Protein AF-A0A8T5N158-F1 (afdb_monomer_lite)

Sequence (115 aa):
MAKSGNYHETNELFGSSTAALKQATYTFFVGGSIIKSCEYLATKIKNKSLAIASAIILPSALTLMLTYGVHNLKGTPEPEKSTIPTIIIIPATAYWATRKRRQYYDVSELLEKSD

Structure (mmCIF, N/CA/C/O backbone):
data_AF-A0A8T5N158-F1
#
_entry.id   AF-A0A8T5N158-F1
#
loop_
_atom_site.group_PDB
_atom_site.id
_atom_site.type_symbol
_atom_site.label_atom_id
_atom_site.label_alt_id
_atom_site.label_comp_id
_atom_site.label_asym_id
_atom_site.label_entity_id
_atom_site.label_seq_id
_atom_site.pdbx_PDB_ins_code
_atom_site.Cartn_x
_atom_site.Cartn_y
_atom_site.Cartn_z
_atom_site.occupancy
_atom_site.B_iso_or_equiv
_atom_site.auth_seq_id
_atom_site.auth_comp_id
_atom_site.auth_asym_id
_atom_site.auth_atom_id
_atom_site.pdbx_PDB_model_num
ATOM 1 N N . MET A 1 1 ? 45.167 -2.995 -26.276 1.00 47.94 1 MET A N 1
ATOM 2 C CA . MET A 1 1 ? 43.794 -3.351 -26.696 1.00 47.94 1 MET A CA 1
ATOM 3 C C . MET A 1 1 ? 43.035 -3.868 -25.473 1.00 47.94 1 MET A C 1
ATOM 5 O O . MET A 1 1 ? 42.959 -5.064 -25.269 1.00 47.94 1 MET A O 1
ATOM 9 N N . ALA A 1 2 ? 42.589 -2.966 -24.590 1.00 52.19 2 ALA A N 1
ATOM 10 C CA . ALA A 1 2 ? 41.828 -3.287 -23.373 1.00 52.19 2 ALA A CA 1
ATOM 11 C C . ALA A 1 2 ? 41.191 -1.995 -22.834 1.00 52.19 2 ALA A C 1
ATOM 13 O O . ALA A 1 2 ? 41.788 -1.305 -22.014 1.00 52.19 2 ALA A O 1
ATOM 14 N N . LYS A 1 3 ? 40.039 -1.583 -23.377 1.00 53.06 3 LYS A N 1
ATOM 15 C CA . LYS A 1 3 ? 39.263 -0.466 -22.799 1.00 53.06 3 LYS A CA 1
ATOM 16 C C . LYS A 1 3 ? 37.802 -0.381 -23.246 1.00 53.06 3 LYS A C 1
ATOM 18 O O . LYS A 1 3 ? 37.185 0.642 -23.012 1.00 53.06 3 LYS A O 1
ATOM 23 N N . SER A 1 4 ? 37.246 -1.418 -23.878 1.00 54.62 4 SER A N 1
ATOM 24 C CA . SER A 1 4 ? 35.835 -1.406 -24.301 1.00 54.62 4 SER A CA 1
ATOM 25 C C . SER A 1 4 ? 34.905 -2.108 -23.303 1.00 54.62 4 SER A C 1
ATOM 27 O O . SER A 1 4 ? 33.745 -1.738 -23.228 1.00 54.62 4 SER A O 1
ATOM 29 N N . GLY A 1 5 ? 35.393 -3.059 -22.491 1.00 55.94 5 GLY A N 1
ATOM 30 C CA . GLY A 1 5 ? 34.553 -3.820 -21.546 1.00 55.94 5 GLY A CA 1
ATOM 31 C C . GLY A 1 5 ? 34.014 -3.006 -20.358 1.00 55.94 5 GLY A C 1
ATOM 32 O O . GLY A 1 5 ? 32.824 -3.055 -20.077 1.00 55.94 5 GLY A O 1
ATOM 33 N N . ASN A 1 6 ? 34.847 -2.174 -19.716 1.00 59.78 6 ASN A N 1
ATOM 34 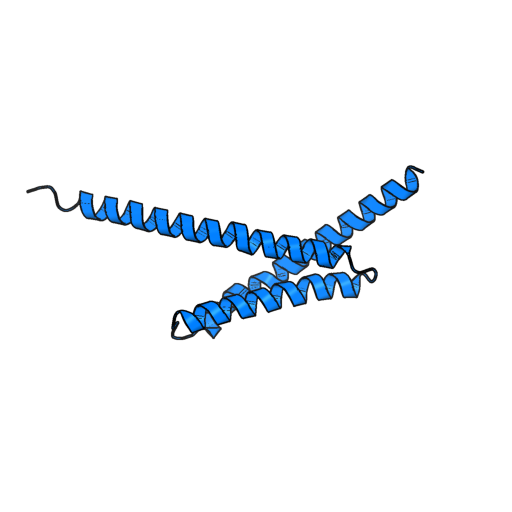C CA . ASN A 1 6 ? 34.453 -1.448 -18.492 1.00 59.78 6 ASN A CA 1
ATOM 35 C C . ASN A 1 6 ? 33.417 -0.330 -18.703 1.00 59.78 6 ASN A C 1
ATOM 37 O O . ASN A 1 6 ? 32.704 0.023 -17.764 1.00 59.78 6 ASN A O 1
ATOM 41 N N . TYR A 1 7 ? 33.336 0.266 -19.897 1.00 58.06 7 TYR A N 1
ATOM 42 C CA . TYR A 1 7 ? 32.375 1.346 -20.159 1.00 58.06 7 TYR A CA 1
ATOM 43 C C . TYR A 1 7 ? 30.947 0.819 -20.313 1.00 58.06 7 TYR A C 1
ATOM 45 O O . TYR A 1 7 ? 30.007 1.516 -19.944 1.00 58.06 7 TYR A O 1
ATOM 53 N N . HIS A 1 8 ? 30.772 -0.399 -20.826 1.00 61.19 8 HIS A N 1
ATOM 54 C CA . HIS A 1 8 ? 29.450 -1.016 -20.904 1.00 61.19 8 HIS A CA 1
ATOM 55 C C . HIS A 1 8 ? 28.941 -1.372 -19.504 1.00 61.19 8 HIS A C 1
ATOM 57 O O . HIS A 1 8 ? 27.853 -0.938 -19.143 1.00 61.19 8 HIS A O 1
ATOM 63 N N . GLU A 1 9 ? 29.767 -2.008 -18.668 1.00 61.97 9 GLU A N 1
ATOM 64 C CA . GLU A 1 9 ? 29.363 -2.370 -17.301 1.00 61.97 9 GLU A CA 1
ATOM 65 C C . GLU A 1 9 ? 29.071 -1.155 -16.410 1.00 61.97 9 GLU A C 1
ATOM 67 O O . GLU A 1 9 ? 28.109 -1.157 -15.645 1.00 61.97 9 GLU A O 1
ATOM 72 N N . THR A 1 10 ? 29.854 -0.076 -16.520 1.00 67.56 10 THR A N 1
ATOM 73 C CA . THR A 1 10 ? 29.592 1.149 -15.742 1.00 67.56 10 THR A CA 1
ATOM 74 C C . THR A 1 10 ? 28.311 1.853 -16.187 1.00 67.56 10 THR A C 1
ATOM 76 O O . THR A 1 10 ? 27.519 2.254 -15.336 1.00 67.56 10 THR A O 1
ATOM 79 N N . ASN A 1 11 ? 28.051 1.965 -17.494 1.00 70.38 11 ASN A N 1
ATOM 80 C CA . ASN A 1 11 ? 26.790 2.525 -17.993 1.00 70.38 11 ASN A CA 1
ATOM 81 C C . ASN A 1 11 ? 25.579 1.659 -17.611 1.00 70.38 11 ASN A C 1
ATOM 83 O O . ASN A 1 11 ? 24.529 2.198 -17.260 1.00 70.38 11 ASN A O 1
ATOM 87 N N . GLU A 1 12 ? 25.725 0.334 -17.613 1.00 75.19 12 GLU A N 1
ATOM 88 C CA . GLU A 1 12 ? 24.684 -0.587 -17.151 1.00 75.19 12 GLU A CA 1
ATOM 89 C C . GLU A 1 12 ? 24.440 -0.479 -15.640 1.00 75.19 12 GLU A C 1
ATOM 91 O O . GLU A 1 12 ? 23.287 -0.483 -15.201 1.00 75.19 12 GLU A O 1
ATOM 96 N N . LEU A 1 13 ? 25.488 -0.281 -14.832 1.00 79.75 13 LEU A N 1
ATOM 97 C CA . LEU A 1 13 ? 25.365 -0.039 -13.393 1.00 79.75 13 LEU A CA 1
ATOM 98 C C . LEU A 1 13 ? 24.623 1.275 -13.097 1.00 79.75 13 LEU A C 1
ATOM 100 O O . LEU A 1 13 ? 23.718 1.305 -12.259 1.00 79.75 13 LEU A O 1
ATOM 104 N N . PHE A 1 14 ? 24.955 2.361 -13.801 1.00 83.94 14 PHE A N 1
ATOM 105 C CA . PHE A 1 14 ? 24.245 3.637 -13.659 1.00 83.94 14 PHE A CA 1
ATOM 106 C C . PHE A 1 14 ? 22.799 3.555 -14.169 1.00 83.94 14 PHE A C 1
ATOM 108 O O . PHE A 1 14 ? 21.889 4.094 -13.531 1.00 83.94 14 PHE A O 1
ATOM 115 N N . GLY A 1 15 ? 22.564 2.850 -15.279 1.00 84.56 15 GLY A N 1
ATOM 116 C CA . GLY A 1 15 ? 21.233 2.628 -15.845 1.00 84.56 15 GLY A CA 1
ATOM 117 C C . GLY A 1 15 ? 20.325 1.823 -14.913 1.00 84.56 15 GLY A C 1
ATOM 118 O O . GLY A 1 15 ? 19.211 2.255 -14.605 1.00 84.56 15 GLY A O 1
ATOM 119 N N . SER A 1 16 ? 20.823 0.695 -14.402 1.00 87.25 16 SER A N 1
ATOM 120 C CA . SER A 1 16 ? 20.106 -0.174 -13.459 1.00 87.25 16 SER A CA 1
ATOM 121 C C . SER A 1 16 ? 19.854 0.508 -12.114 1.00 87.25 16 SER A C 1
ATOM 123 O O . SER A 1 16 ? 18.731 0.460 -11.616 1.00 87.25 16 SER A O 1
ATOM 125 N N . SER A 1 17 ? 20.833 1.237 -11.568 1.00 89.12 17 SER A N 1
ATOM 126 C CA . SER A 1 17 ? 20.659 2.016 -10.331 1.00 89.12 17 SER A CA 1
ATOM 127 C C . SER A 1 17 ? 19.603 3.112 -10.493 1.00 89.12 17 SER A C 1
ATOM 129 O O . SER A 1 17 ? 18.751 3.302 -9.626 1.00 89.12 17 SER A O 1
ATOM 131 N N . THR A 1 18 ? 19.603 3.803 -11.637 1.00 89.31 18 THR A N 1
ATOM 132 C CA . THR A 1 18 ? 18.597 4.826 -11.954 1.00 89.31 18 THR A CA 1
ATOM 133 C C . THR A 1 18 ? 17.204 4.212 -12.099 1.00 89.31 18 THR A C 1
ATOM 135 O O . THR A 1 18 ? 16.224 4.782 -11.615 1.00 89.31 18 THR A O 1
ATOM 138 N N . ALA A 1 19 ? 17.089 3.050 -12.748 1.00 86.69 19 ALA A N 1
ATOM 139 C CA . ALA A 1 19 ? 15.826 2.329 -12.869 1.00 86.69 19 ALA A CA 1
ATOM 140 C C . ALA A 1 19 ? 15.310 1.852 -11.501 1.00 86.69 19 ALA A C 1
ATOM 142 O O . ALA A 1 19 ? 14.143 2.079 -11.181 1.00 86.69 19 ALA A O 1
ATOM 143 N N . ALA A 1 20 ? 16.186 1.281 -10.669 1.00 86.94 20 ALA A N 1
ATOM 144 C CA . ALA A 1 20 ? 15.864 0.830 -9.319 1.00 86.94 20 ALA A CA 1
ATOM 145 C C . ALA A 1 20 ? 15.397 1.988 -8.431 1.00 86.94 20 ALA A C 1
ATOM 147 O O . ALA A 1 20 ? 14.377 1.870 -7.753 1.00 86.94 20 ALA A O 1
ATOM 148 N N . LEU A 1 21 ? 16.079 3.137 -8.484 1.00 92.44 21 LEU A N 1
ATOM 149 C CA . LEU A 1 21 ? 15.675 4.327 -7.738 1.00 92.44 21 LEU A CA 1
ATOM 150 C C . LEU A 1 21 ? 14.301 4.828 -8.190 1.00 92.44 21 LEU A C 1
ATOM 152 O O . LEU A 1 21 ? 13.435 5.064 -7.353 1.00 92.44 21 LEU A O 1
ATOM 156 N N . LYS A 1 22 ? 14.065 4.924 -9.506 1.00 82.94 22 LYS A N 1
ATOM 157 C CA . LYS A 1 22 ? 12.747 5.297 -10.045 1.00 82.94 22 LYS A CA 1
ATOM 158 C C . LYS A 1 22 ? 11.665 4.343 -9.543 1.00 82.94 22 LYS A C 1
ATOM 160 O O . LYS A 1 22 ? 10.628 4.794 -9.062 1.00 82.94 22 LYS A O 1
ATOM 165 N N . GLN A 1 23 ? 11.910 3.037 -9.607 1.00 83.25 23 GLN A N 1
ATOM 166 C CA . GLN A 1 23 ? 10.960 2.027 -9.149 1.00 83.25 23 GLN A CA 1
ATOM 167 C C . GLN A 1 23 ? 10.711 2.105 -7.636 1.00 83.25 23 GLN A C 1
ATOM 169 O O . GLN A 1 23 ? 9.561 1.998 -7.205 1.00 83.25 23 GLN A O 1
ATOM 174 N N . ALA A 1 24 ? 11.748 2.356 -6.834 1.00 87.44 24 ALA A N 1
ATOM 175 C CA . ALA A 1 24 ? 11.633 2.554 -5.393 1.00 87.44 24 ALA A CA 1
ATOM 176 C C . ALA A 1 24 ? 10.802 3.800 -5.067 1.00 87.44 24 ALA A C 1
ATOM 178 O O . ALA A 1 24 ? 9.860 3.715 -4.281 1.00 87.44 24 ALA A O 1
ATOM 179 N N . THR A 1 25 ? 11.079 4.933 -5.719 1.00 87.69 25 THR A N 1
ATOM 180 C CA . THR A 1 25 ? 10.297 6.166 -5.565 1.00 87.69 25 THR A CA 1
ATOM 181 C C . THR A 1 25 ? 8.825 5.918 -5.884 1.00 87.69 25 THR A C 1
ATOM 183 O O . THR A 1 25 ? 7.965 6.198 -5.050 1.00 87.69 25 THR A O 1
ATOM 186 N N . TYR A 1 26 ? 8.513 5.325 -7.041 1.00 81.62 26 TYR A N 1
ATOM 187 C CA . TYR A 1 26 ? 7.124 5.017 -7.385 1.00 81.62 26 TYR A CA 1
ATOM 188 C C . TYR A 1 26 ? 6.471 4.094 -6.353 1.00 81.62 26 TYR A C 1
ATOM 190 O O . TYR A 1 26 ? 5.362 4.373 -5.906 1.00 81.62 26 TYR A O 1
ATOM 198 N N . THR A 1 27 ? 7.166 3.046 -5.911 1.00 85.25 27 THR A N 1
ATOM 199 C CA . THR A 1 27 ? 6.628 2.083 -4.940 1.00 85.25 27 THR A CA 1
ATOM 200 C C . THR A 1 27 ? 6.330 2.732 -3.589 1.00 85.25 27 THR A C 1
ATOM 202 O O . THR A 1 27 ? 5.236 2.554 -3.057 1.00 85.25 27 THR A O 1
ATOM 205 N N . PHE A 1 28 ? 7.261 3.518 -3.041 1.00 86.69 28 PHE A N 1
ATOM 206 C CA . PHE A 1 28 ? 7.091 4.154 -1.733 1.00 86.69 28 PHE A CA 1
ATOM 207 C C . PHE A 1 28 ? 5.974 5.196 -1.735 1.00 86.69 28 PHE A C 1
ATOM 209 O O . PHE A 1 28 ? 5.109 5.169 -0.859 1.00 86.69 28 PHE A O 1
ATOM 216 N N . PHE A 1 29 ? 5.961 6.098 -2.719 1.00 88.81 29 PHE A N 1
ATOM 217 C CA . PHE A 1 29 ? 4.981 7.182 -2.742 1.00 88.81 29 PHE A CA 1
ATOM 218 C C . PHE A 1 29 ? 3.588 6.687 -3.127 1.00 88.81 29 PHE A C 1
ATOM 220 O O . PHE A 1 29 ? 2.615 7.026 -2.451 1.00 88.81 29 PHE A O 1
ATOM 227 N N . VAL A 1 30 ? 3.473 5.852 -4.163 1.00 86.44 30 VAL A N 1
ATOM 228 C CA . VAL A 1 30 ? 2.172 5.331 -4.605 1.00 86.44 30 VAL A CA 1
ATOM 229 C C . VAL A 1 30 ? 1.639 4.322 -3.591 1.00 86.44 30 VAL A C 1
ATOM 231 O O . VAL A 1 30 ? 0.508 4.461 -3.130 1.00 86.44 30 VAL A O 1
ATOM 234 N N . GLY A 1 31 ? 2.463 3.361 -3.163 1.00 85.94 31 GLY A N 1
ATOM 235 C CA . GLY A 1 31 ? 2.073 2.368 -2.161 1.00 85.94 31 GLY A CA 1
ATOM 236 C C . GLY A 1 31 ? 1.705 3.005 -0.820 1.00 85.94 31 GLY A C 1
ATOM 237 O O . GLY A 1 31 ? 0.662 2.685 -0.249 1.00 85.94 31 GLY A O 1
ATOM 238 N N . GLY A 1 32 ? 2.504 3.967 -0.348 1.00 88.31 32 GLY A N 1
ATOM 239 C CA . GLY A 1 32 ? 2.215 4.720 0.873 1.00 88.31 32 GLY A CA 1
ATOM 240 C C . GLY A 1 32 ? 0.903 5.502 0.793 1.00 88.31 32 GLY A C 1
ATOM 241 O O . GLY A 1 32 ? 0.096 5.443 1.722 1.00 88.31 32 GLY A O 1
ATOM 242 N N . SER A 1 33 ? 0.651 6.174 -0.334 1.00 90.00 33 SER A N 1
ATOM 243 C CA . SER A 1 33 ? -0.601 6.904 -0.576 1.00 90.00 33 SER A CA 1
ATOM 244 C C . SER A 1 33 ? -1.813 5.974 -0.545 1.00 90.00 33 SER A C 1
ATOM 246 O O . SER A 1 33 ? -2.781 6.259 0.156 1.00 90.00 33 SER A O 1
ATOM 248 N N . ILE A 1 34 ? -1.735 4.822 -1.221 1.00 90.00 34 ILE A N 1
ATOM 249 C CA . ILE A 1 34 ? -2.816 3.826 -1.245 1.00 90.00 34 ILE A CA 1
ATOM 250 C C . ILE A 1 34 ? -3.121 3.320 0.167 1.00 90.00 34 ILE A C 1
ATOM 252 O O . ILE A 1 34 ? -4.286 3.301 0.570 1.00 90.00 34 ILE A O 1
ATOM 256 N N . ILE A 1 35 ? -2.094 2.953 0.944 1.00 90.88 35 ILE A N 1
ATOM 257 C CA . ILE A 1 35 ? -2.270 2.489 2.328 1.00 90.88 35 ILE A CA 1
ATOM 258 C 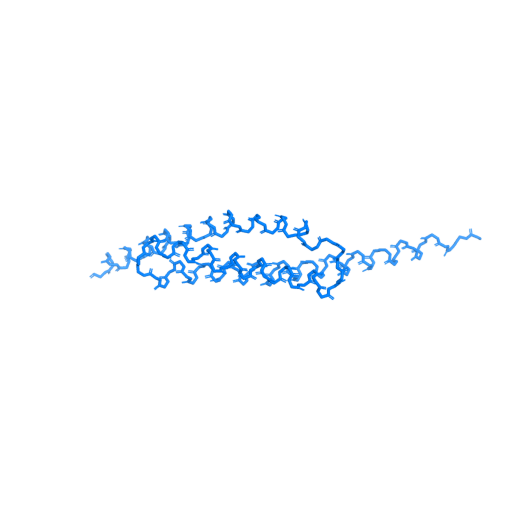C . ILE A 1 35 ? -2.946 3.578 3.165 1.00 90.88 35 ILE A C 1
ATOM 260 O O . ILE A 1 35 ? -3.926 3.296 3.852 1.00 90.88 35 ILE A O 1
ATOM 264 N N . LYS A 1 36 ? -2.487 4.831 3.073 1.00 91.56 36 LYS A N 1
ATOM 265 C CA . LYS A 1 36 ? -3.079 5.951 3.818 1.00 91.56 36 LYS A CA 1
ATOM 266 C C . LYS A 1 36 ? -4.538 6.198 3.448 1.00 91.56 36 LYS A C 1
ATOM 268 O O . LYS A 1 36 ? -5.356 6.409 4.343 1.00 91.56 36 LYS A O 1
ATOM 273 N N . SER A 1 37 ? -4.887 6.112 2.167 1.00 89.88 37 SER A N 1
ATOM 274 C CA . SER A 1 37 ? -6.277 6.203 1.715 1.00 89.88 37 SER A CA 1
ATOM 275 C C . SER A 1 37 ? -7.139 5.067 2.275 1.00 89.88 37 SER A C 1
ATOM 277 O O . SER A 1 37 ? -8.249 5.325 2.743 1.00 89.88 37 SER A O 1
ATOM 279 N N . CYS A 1 38 ? -6.624 3.832 2.302 1.00 92.00 38 CYS A N 1
ATOM 280 C CA . CYS A 1 38 ? -7.319 2.693 2.911 1.00 92.00 38 CYS A CA 1
ATOM 281 C C . CYS A 1 38 ? -7.557 2.921 4.407 1.00 92.00 38 CYS A C 1
ATOM 283 O O . CYS A 1 38 ? -8.674 2.742 4.888 1.00 92.00 38 CYS A O 1
ATOM 285 N N . GLU A 1 39 ? -6.525 3.346 5.144 1.00 91.81 39 GLU A N 1
ATOM 286 C CA . GLU A 1 39 ? -6.618 3.622 6.582 1.00 91.81 39 GLU A CA 1
ATOM 287 C C . GLU A 1 39 ? -7.640 4.725 6.890 1.00 91.81 39 GLU A C 1
ATOM 289 O O . GLU A 1 39 ? -8.435 4.607 7.827 1.00 91.81 39 GLU A O 1
ATOM 294 N N . TYR A 1 40 ? -7.633 5.794 6.094 1.00 93.38 40 TYR A N 1
ATOM 295 C CA . TYR A 1 40 ? -8.552 6.915 6.246 1.00 93.38 40 TYR A CA 1
ATOM 296 C C . TYR A 1 40 ? -10.011 6.481 6.051 1.00 93.38 40 TYR A C 1
ATOM 298 O O . TYR A 1 40 ? -10.854 6.715 6.919 1.00 93.38 40 TYR A O 1
ATOM 306 N N . LEU A 1 41 ? -10.311 5.784 4.952 1.00 91.00 41 LEU A N 1
ATOM 307 C CA . LEU A 1 41 ? -11.665 5.305 4.653 1.00 91.00 41 LEU A CA 1
ATOM 308 C C . LEU A 1 41 ? -12.137 4.261 5.671 1.00 91.00 41 LEU A C 1
ATOM 310 O O . LEU A 1 41 ? -13.274 4.318 6.149 1.00 91.00 41 LEU A O 1
ATOM 314 N N . ALA A 1 42 ? -11.235 3.366 6.080 1.00 91.25 42 ALA A N 1
ATOM 315 C CA . ALA A 1 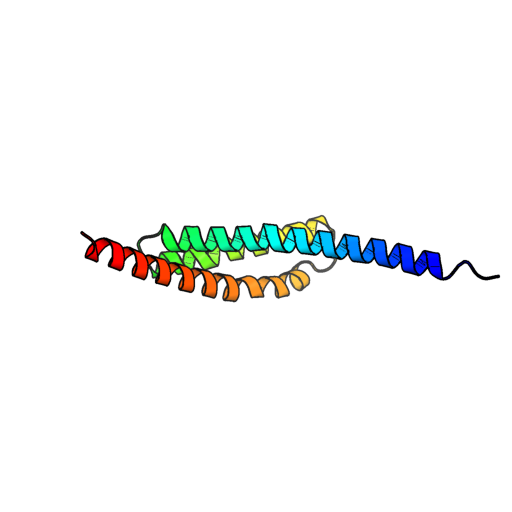42 ? -11.516 2.346 7.078 1.00 91.25 42 ALA A CA 1
ATOM 316 C C . ALA A 1 42 ? -11.796 2.930 8.468 1.00 91.25 42 ALA A C 1
ATOM 318 O O . ALA A 1 42 ? -12.354 2.221 9.292 1.00 91.25 42 ALA A O 1
ATOM 319 N N . THR A 1 43 ? -11.455 4.184 8.769 1.00 91.38 43 THR A N 1
ATOM 320 C CA . THR A 1 43 ? -11.687 4.786 10.099 1.00 91.38 43 THR A CA 1
ATOM 321 C C . THR A 1 43 ? -12.779 5.851 10.094 1.00 91.38 43 THR A C 1
ATOM 323 O O . THR A 1 43 ? -13.518 5.966 11.066 1.00 91.38 43 THR A O 1
ATOM 326 N N . LYS A 1 44 ? -12.962 6.587 8.992 1.0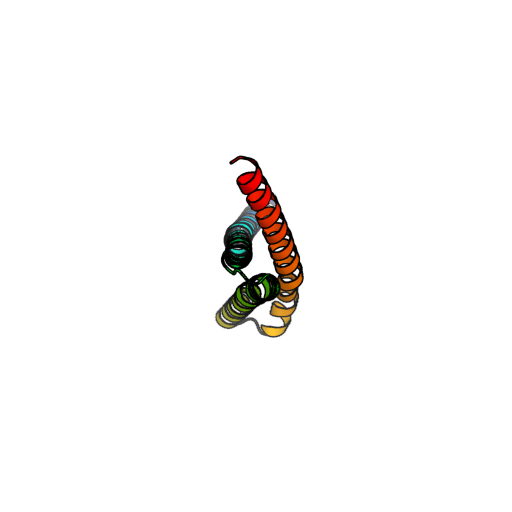0 91.50 44 LYS A N 1
ATOM 327 C CA . LYS A 1 44 ? -13.952 7.675 8.919 1.00 91.50 44 LYS A CA 1
ATOM 328 C C . LYS A 1 44 ? -15.409 7.227 8.850 1.00 91.50 44 LYS A C 1
ATOM 330 O O . LYS A 1 44 ? -16.293 7.977 9.260 1.00 91.50 44 LYS A O 1
ATOM 335 N N . ILE A 1 45 ? -15.682 6.039 8.322 1.00 89.94 45 ILE A N 1
ATOM 336 C CA . ILE A 1 45 ? -17.053 5.567 8.099 1.00 89.94 45 ILE A CA 1
ATOM 337 C C . ILE A 1 45 ? -17.551 4.791 9.324 1.00 89.94 45 ILE A C 1
ATOM 339 O O . ILE A 1 45 ? -16.888 3.874 9.801 1.00 89.94 45 ILE A O 1
ATOM 343 N N . LYS A 1 46 ? -18.742 5.122 9.839 1.00 85.12 46 LYS A N 1
ATOM 344 C CA . LYS A 1 46 ? -19.309 4.463 11.034 1.00 85.12 46 LYS A CA 1
ATOM 345 C C . LYS A 1 46 ? -19.672 2.996 10.784 1.00 85.12 46 LYS A C 1
ATOM 347 O O . LYS A 1 46 ? -19.334 2.133 11.589 1.00 85.12 46 LYS A O 1
ATOM 352 N N . ASN A 1 47 ? -20.328 2.703 9.661 1.00 90.06 47 ASN A N 1
ATOM 353 C CA . ASN A 1 47 ? -20.741 1.343 9.318 1.00 90.06 47 ASN A CA 1
ATOM 354 C C . ASN A 1 47 ? -19.529 0.492 8.902 1.00 90.06 47 ASN A C 1
ATOM 356 O O . ASN A 1 47 ? -18.846 0.821 7.935 1.00 90.06 47 ASN A O 1
ATOM 360 N N . LYS A 1 48 ? -19.289 -0.620 9.606 1.00 86.38 48 LYS A N 1
ATOM 361 C CA . LYS A 1 48 ? -18.134 -1.506 9.385 1.00 86.38 48 LYS A CA 1
ATOM 362 C C . LYS A 1 48 ? -18.061 -2.054 7.957 1.00 86.38 48 LYS A C 1
ATOM 364 O O . LYS A 1 48 ? -16.998 -1.997 7.345 1.00 86.38 48 LYS A O 1
ATOM 369 N N . SER A 1 49 ? -19.166 -2.576 7.431 1.00 87.06 49 SER A N 1
ATOM 370 C CA . SER A 1 49 ? -19.198 -3.181 6.095 1.00 87.06 49 SER A CA 1
ATOM 371 C C . SER A 1 49 ? -18.965 -2.132 5.012 1.00 87.06 49 SER A C 1
ATOM 373 O O . SER A 1 49 ? -18.153 -2.347 4.117 1.00 87.06 49 SER A O 1
ATOM 375 N N . LEU A 1 50 ? -19.598 -0.961 5.142 1.00 90.38 50 LEU A N 1
ATOM 376 C CA . LEU A 1 50 ? -19.402 0.157 4.217 1.00 90.38 50 LEU A CA 1
ATOM 377 C C . LEU A 1 50 ? -17.968 0.713 4.286 1.00 90.38 50 LEU A C 1
ATOM 379 O O . LEU A 1 50 ? -17.380 1.040 3.255 1.00 90.38 50 LEU A O 1
ATOM 383 N N . ALA A 1 51 ? -17.385 0.793 5.486 1.00 88.94 51 ALA A N 1
ATOM 384 C CA . ALA A 1 51 ? -16.013 1.251 5.698 1.00 88.94 51 ALA A CA 1
ATOM 385 C C . ALA A 1 51 ? -15.003 0.337 4.997 1.00 88.94 51 ALA A C 1
ATOM 387 O O . ALA A 1 51 ? -14.131 0.815 4.281 1.00 88.94 51 ALA A O 1
ATOM 388 N N . ILE A 1 52 ? -15.146 -0.982 5.162 1.00 89.81 52 ILE A N 1
ATOM 389 C CA . ILE A 1 52 ? -14.254 -1.961 4.532 1.00 89.81 52 ILE A CA 1
ATOM 390 C C . ILE A 1 52 ? -14.461 -1.974 3.013 1.00 89.81 52 ILE A C 1
ATOM 392 O O . ILE A 1 52 ? -13.485 -1.914 2.272 1.00 89.81 52 ILE A O 1
ATOM 396 N N . ALA A 1 53 ? -15.711 -1.994 2.537 1.00 91.06 53 ALA A N 1
ATOM 397 C CA . ALA A 1 53 ? -16.003 -2.013 1.105 1.00 91.06 53 ALA A CA 1
ATOM 398 C C . ALA A 1 53 ? -15.446 -0.773 0.387 1.00 91.06 53 ALA A C 1
ATOM 400 O O . ALA A 1 53 ? -14.756 -0.900 -0.620 1.00 91.06 53 ALA A O 1
ATOM 401 N N . SER A 1 54 ? -15.676 0.426 0.928 1.00 90.38 54 SER A N 1
ATOM 402 C CA . SER A 1 54 ? -15.148 1.667 0.342 1.00 90.38 54 SER A CA 1
ATOM 403 C C . SER A 1 54 ? -13.620 1.753 0.409 1.00 90.38 54 SER A C 1
ATOM 405 O O . SER A 1 54 ? -13.005 2.172 -0.570 1.00 90.38 54 SER A O 1
ATOM 407 N N . ALA A 1 55 ? -13.002 1.301 1.508 1.00 90.88 55 ALA A N 1
ATOM 408 C CA . ALA A 1 55 ? -11.548 1.257 1.669 1.00 90.88 55 ALA A CA 1
ATOM 409 C C . ALA A 1 55 ? -10.852 0.257 0.729 1.00 90.88 55 ALA A C 1
ATOM 411 O O . ALA A 1 55 ? -9.655 0.385 0.501 1.00 90.88 55 ALA A O 1
ATOM 412 N N . ILE A 1 56 ? -11.582 -0.710 0.169 1.00 90.50 56 ILE A N 1
ATOM 413 C CA . ILE A 1 56 ? -11.077 -1.626 -0.862 1.00 90.50 56 ILE A CA 1
ATOM 414 C C . ILE A 1 56 ? -11.353 -1.057 -2.253 1.00 90.50 56 ILE A C 1
ATOM 416 O O . ILE A 1 56 ? -10.436 -0.924 -3.063 1.00 90.50 56 ILE A O 1
ATOM 420 N N . ILE A 1 57 ? -12.613 -0.710 -2.533 1.00 91.31 57 ILE A N 1
ATOM 421 C CA . ILE A 1 57 ? -13.081 -0.361 -3.878 1.00 91.31 57 ILE A CA 1
ATOM 422 C C . ILE A 1 57 ? -12.455 0.948 -4.357 1.00 91.31 57 ILE A C 1
ATOM 424 O O . ILE A 1 57 ? -11.910 0.978 -5.456 1.00 91.31 57 ILE A O 1
ATOM 428 N N . LEU A 1 58 ? -12.498 2.017 -3.553 1.00 91.44 58 LEU A N 1
ATOM 429 C CA . LEU A 1 58 ? -12.037 3.334 -4.006 1.00 91.44 58 LEU A CA 1
ATOM 430 C C . LEU A 1 58 ? -10.524 3.355 -4.276 1.00 91.44 58 LEU A C 1
ATOM 432 O O . LEU A 1 58 ? -10.137 3.772 -5.370 1.00 91.44 58 LEU A O 1
ATOM 436 N N . PRO A 1 59 ? -9.651 2.865 -3.369 1.00 89.62 59 PRO A N 1
ATOM 437 C CA . PRO A 1 59 ? -8.214 2.861 -3.629 1.00 89.62 59 PRO A CA 1
ATOM 438 C C . PRO A 1 59 ? -7.821 1.896 -4.754 1.00 89.62 59 PRO A C 1
ATOM 440 O O . PRO A 1 59 ? -6.956 2.229 -5.566 1.00 89.62 59 PRO A O 1
ATOM 443 N N . SER A 1 60 ? -8.475 0.733 -4.858 1.00 87.44 60 SER A N 1
ATOM 444 C CA . SER A 1 60 ? -8.193 -0.231 -5.931 1.00 87.44 60 SER A CA 1
ATOM 445 C C . SER A 1 60 ? -8.609 0.303 -7.301 1.00 87.44 60 SER A C 1
ATOM 447 O O . SER A 1 60 ? -7.822 0.236 -8.241 1.00 87.44 60 SER A O 1
ATOM 449 N N . ALA A 1 61 ? -9.807 0.887 -7.417 1.00 88.44 61 ALA A N 1
ATOM 450 C CA . ALA A 1 61 ? -10.286 1.477 -8.665 1.00 88.44 61 ALA A CA 1
ATOM 451 C C . ALA A 1 61 ? -9.392 2.638 -9.117 1.00 88.44 61 ALA A C 1
ATOM 453 O O . ALA A 1 61 ? -8.997 2.686 -10.280 1.00 88.44 61 ALA A O 1
ATOM 454 N N . LEU A 1 62 ? -9.007 3.523 -8.190 1.00 88.69 62 LEU A N 1
ATOM 455 C CA . LEU A 1 62 ? -8.081 4.616 -8.479 1.00 88.69 62 LEU A CA 1
ATOM 456 C C . LEU A 1 62 ? -6.731 4.090 -8.984 1.00 88.69 62 LEU A C 1
ATOM 458 O O . LEU A 1 62 ? -6.196 4.604 -9.963 1.00 88.69 62 LEU A O 1
ATOM 462 N N . THR A 1 63 ? -6.201 3.041 -8.350 1.00 87.69 63 THR A N 1
ATOM 463 C CA . THR A 1 63 ? -4.932 2.422 -8.759 1.00 87.69 63 THR A CA 1
ATOM 464 C C . THR A 1 63 ? -5.036 1.823 -10.159 1.00 87.69 63 THR A C 1
ATOM 466 O O . THR A 1 63 ? -4.189 2.098 -11.001 1.00 87.69 63 THR A O 1
ATOM 469 N N . LEU A 1 64 ? -6.099 1.065 -10.444 1.00 85.38 64 LEU A N 1
ATOM 470 C CA . LEU A 1 64 ? -6.332 0.471 -11.762 1.00 85.38 64 LEU A CA 1
ATOM 471 C C . LEU A 1 64 ? -6.474 1.540 -12.853 1.00 85.38 64 LEU A C 1
ATOM 473 O O . LEU A 1 64 ? -5.849 1.416 -13.904 1.00 85.38 64 LEU A O 1
ATOM 477 N N . MET A 1 65 ? -7.230 2.611 -12.591 1.00 84.75 65 MET A N 1
ATOM 478 C CA . MET A 1 65 ? -7.383 3.733 -13.524 1.00 84.75 65 MET A CA 1
ATOM 479 C C . MET A 1 65 ? -6.054 4.439 -13.796 1.00 84.75 65 MET A C 1
ATOM 481 O O . MET A 1 65 ? -5.739 4.725 -14.950 1.00 84.75 65 MET A O 1
ATOM 485 N N . LEU A 1 66 ? -5.255 4.696 -12.756 1.00 83.62 66 LEU A N 1
ATOM 486 C CA . LEU A 1 66 ? -3.944 5.328 -12.899 1.00 83.62 66 LEU A CA 1
ATOM 487 C C . LEU A 1 66 ? -2.972 4.440 -13.675 1.00 83.62 66 LEU A C 1
ATOM 489 O O . LEU A 1 66 ? -2.307 4.923 -14.589 1.00 83.62 66 LEU A O 1
ATOM 493 N N . THR A 1 67 ? -2.899 3.147 -13.349 1.00 84.12 67 THR A N 1
ATOM 494 C CA . THR A 1 67 ? -2.025 2.205 -14.056 1.00 84.12 67 THR A CA 1
ATOM 495 C C . THR A 1 67 ? -2.416 2.099 -15.525 1.00 84.12 67 THR A C 1
ATOM 497 O O . THR A 1 67 ? -1.563 2.271 -16.396 1.00 84.12 67 THR A O 1
ATOM 500 N N . TYR A 1 68 ? -3.703 1.903 -15.811 1.00 81.75 68 TYR A N 1
ATOM 501 C CA . TYR A 1 68 ? -4.212 1.849 -17.178 1.00 81.75 68 TYR A CA 1
ATOM 502 C C . TYR A 1 68 ? -3.940 3.156 -17.938 1.00 81.75 68 TYR A C 1
ATOM 504 O O . TYR A 1 68 ? -3.432 3.135 -19.059 1.00 81.75 68 TYR A O 1
ATOM 512 N N . GLY A 1 69 ? -4.183 4.308 -17.303 1.00 82.06 69 GLY A N 1
ATOM 513 C CA . GLY A 1 69 ? -3.892 5.626 -17.868 1.00 82.06 69 GLY A CA 1
ATOM 514 C C . GLY A 1 69 ? -2.416 5.806 -18.226 1.00 82.06 69 GLY A C 1
ATOM 515 O O . GLY A 1 69 ? -2.098 6.215 -19.340 1.00 82.06 69 GLY A O 1
ATOM 516 N N . VAL A 1 70 ? -1.498 5.437 -17.327 1.00 83.69 70 VAL A N 1
ATOM 517 C CA . VAL A 1 70 ? -0.050 5.507 -17.588 1.00 83.69 70 VAL A CA 1
ATOM 518 C C . VAL A 1 70 ? 0.356 4.594 -18.745 1.00 83.69 70 VAL A C 1
ATOM 520 O O . VAL A 1 70 ? 1.160 5.006 -19.582 1.00 83.69 70 VAL A O 1
ATOM 523 N N . HIS A 1 71 ? -0.188 3.377 -18.823 1.00 81.12 71 HIS A N 1
ATOM 524 C CA . HIS A 1 71 ? 0.132 2.447 -19.909 1.00 81.12 71 HIS A CA 1
ATOM 525 C C . HIS A 1 71 ? -0.384 2.918 -21.271 1.00 81.12 71 HIS A C 1
ATOM 527 O O . HIS A 1 71 ? 0.341 2.768 -22.259 1.00 81.12 71 HIS A O 1
ATOM 533 N N . ASN A 1 72 ? -1.561 3.549 -21.309 1.00 78.94 72 ASN A N 1
ATOM 534 C CA . ASN A 1 72 ? -2.094 4.185 -22.515 1.00 78.94 72 ASN A CA 1
ATOM 535 C C . ASN A 1 72 ? -1.232 5.366 -22.970 1.00 78.94 72 ASN A C 1
ATOM 537 O O . ASN A 1 72 ? -0.857 5.439 -24.135 1.00 78.94 72 ASN A O 1
ATOM 541 N N . LEU A 1 73 ? -0.860 6.265 -22.053 1.00 81.25 73 LEU A N 1
ATOM 542 C CA . LEU A 1 73 ? -0.034 7.436 -22.377 1.00 81.25 73 LEU A CA 1
ATOM 543 C C . LEU A 1 73 ? 1.376 7.055 -22.849 1.00 81.25 73 LEU A C 1
ATOM 545 O O . LEU A 1 73 ? 1.972 7.765 -23.652 1.00 81.25 73 LEU A O 1
ATOM 549 N N . LYS A 1 74 ? 1.911 5.932 -22.360 1.00 76.94 74 LYS A N 1
ATOM 550 C CA . LYS A 1 74 ? 3.210 5.391 -22.782 1.00 76.94 74 LYS A CA 1
ATOM 551 C C . LYS A 1 74 ? 3.146 4.557 -24.069 1.00 76.94 74 LYS A C 1
ATOM 553 O O . LYS A 1 74 ? 4.191 4.088 -24.508 1.00 76.94 74 LYS A O 1
ATOM 558 N N . GLY A 1 75 ? 1.962 4.365 -24.662 1.00 72.62 75 GLY A N 1
ATOM 559 C CA . GLY A 1 75 ? 1.791 3.618 -25.912 1.00 72.62 75 GLY A CA 1
ATOM 560 C C . GLY A 1 75 ? 2.080 2.120 -25.784 1.00 72.62 75 GLY A C 1
ATOM 561 O O . GLY A 1 75 ? 2.584 1.512 -26.724 1.00 72.62 75 GLY A O 1
ATOM 562 N N . THR A 1 76 ? 1.814 1.522 -24.615 1.00 77.31 76 THR A N 1
ATOM 563 C CA . THR A 1 76 ? 2.041 0.080 -24.410 1.00 77.31 76 THR A CA 1
ATOM 564 C C . THR A 1 76 ? 1.096 -0.703 -25.332 1.00 77.31 76 THR A C 1
ATOM 566 O O . THR A 1 76 ? -0.100 -0.434 -25.278 1.00 77.31 76 THR A O 1
ATOM 569 N N . PRO A 1 77 ? 1.576 -1.665 -26.145 1.00 57.22 77 PRO A N 1
ATOM 570 C CA . PRO A 1 77 ? 0.749 -2.317 -27.165 1.00 57.22 77 PRO A CA 1
ATOM 571 C C . PRO A 1 77 ? -0.413 -3.164 -26.609 1.00 57.22 77 PRO A C 1
ATOM 573 O O . PRO A 1 77 ? -1.314 -3.490 -27.371 1.00 57.22 77 PRO A O 1
ATOM 576 N N . GLU A 1 78 ? -0.426 -3.484 -25.304 1.00 69.75 78 GLU A N 1
ATOM 577 C CA . GLU A 1 78 ? -1.499 -4.238 -24.620 1.00 69.75 78 GLU A CA 1
ATOM 578 C C . GLU A 1 78 ? -1.665 -3.760 -23.151 1.00 69.75 78 GLU A C 1
ATOM 580 O O . GLU A 1 78 ? -1.172 -4.398 -22.204 1.00 69.75 78 GLU A O 1
ATOM 585 N N . PRO A 1 79 ? -2.292 -2.593 -22.918 1.00 66.88 79 PRO A N 1
ATOM 586 C CA . PRO A 1 79 ? -2.400 -1.983 -21.589 1.00 66.88 79 PRO A CA 1
ATOM 587 C C . PRO A 1 79 ? -3.229 -2.834 -20.610 1.00 66.88 79 PRO A C 1
ATOM 589 O O . PRO A 1 79 ? -2.930 -2.879 -19.415 1.00 66.88 79 PRO A O 1
ATOM 592 N N . GLU A 1 80 ? -4.219 -3.580 -21.096 1.00 69.06 80 GLU A N 1
ATOM 593 C CA . GLU A 1 80 ? -5.043 -4.497 -20.306 1.00 69.06 80 GLU A CA 1
ATOM 594 C C . GLU A 1 80 ? -4.237 -5.651 -19.697 1.00 69.06 80 GLU A C 1
A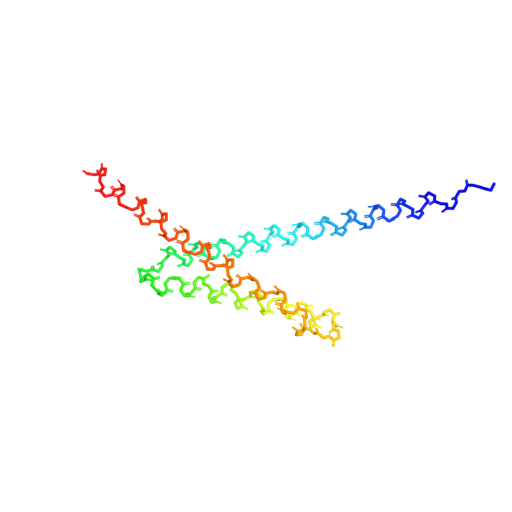TOM 596 O O . GLU A 1 80 ? -4.394 -5.940 -18.509 1.00 69.06 80 GLU A O 1
ATOM 601 N N . LYS A 1 81 ? -3.303 -6.256 -20.446 1.00 69.12 81 LYS A N 1
ATOM 602 C CA . LYS A 1 81 ? -2.458 -7.346 -19.925 1.00 69.12 81 LYS A CA 1
ATOM 603 C C . LYS A 1 81 ? -1.501 -6.854 -18.846 1.00 69.12 81 LYS A C 1
ATOM 605 O O . LYS A 1 81 ? -1.265 -7.550 -17.862 1.00 69.12 81 LYS A O 1
ATOM 610 N N . SER A 1 82 ? -1.023 -5.619 -18.986 1.00 63.25 82 SER A N 1
ATOM 611 C CA . SER A 1 82 ? -0.172 -4.962 -17.986 1.00 63.25 82 SER A CA 1
ATOM 612 C C . SER A 1 82 ? -0.942 -4.499 -16.741 1.00 63.25 82 SER A C 1
ATOM 614 O O . SER A 1 82 ? -0.329 -4.179 -15.727 1.00 63.25 82 SER A O 1
ATOM 616 N N . THR A 1 83 ? -2.279 -4.510 -16.780 1.00 68.25 83 THR A N 1
ATOM 617 C CA . THR A 1 83 ? -3.144 -4.136 -15.649 1.00 68.25 83 THR A CA 1
ATOM 618 C C . THR A 1 83 ? -3.561 -5.353 -14.807 1.00 68.25 83 THR A C 1
ATOM 620 O O . THR A 1 83 ? -3.959 -5.197 -13.653 1.00 68.25 83 THR A O 1
ATOM 623 N N . ILE A 1 84 ? -3.404 -6.580 -15.324 1.00 75.50 84 ILE A N 1
ATOM 624 C CA . ILE A 1 84 ? -3.671 -7.826 -14.580 1.00 75.50 84 ILE A CA 1
ATOM 625 C C . ILE A 1 84 ? -2.828 -7.922 -13.292 1.00 75.50 84 ILE A C 1
ATOM 627 O O . ILE A 1 84 ? -3.406 -8.204 -12.240 1.00 75.50 84 ILE A O 1
ATOM 631 N N . PRO A 1 85 ? -1.508 -7.632 -13.296 1.00 73.88 85 PRO A N 1
ATOM 632 C CA . PRO A 1 85 ? -0.715 -7.609 -12.064 1.00 73.88 85 PRO A CA 1
ATOM 633 C C . PRO A 1 85 ? -1.249 -6.619 -11.021 1.00 73.88 85 PRO A C 1
ATOM 635 O O . PRO A 1 85 ? -1.157 -6.868 -9.821 1.00 73.88 85 PRO A O 1
ATOM 638 N N . THR A 1 86 ? -1.865 -5.519 -11.459 1.00 77.62 86 THR A N 1
ATOM 639 C CA . THR A 1 86 ? -2.430 -4.487 -10.578 1.00 77.62 86 THR A CA 1
ATOM 640 C C . THR A 1 86 ? -3.619 -4.997 -9.765 1.00 77.62 86 THR A C 1
ATOM 642 O O . THR A 1 86 ? -3.896 -4.454 -8.701 1.00 77.62 86 THR A O 1
ATOM 645 N N . ILE A 1 87 ? -4.279 -6.087 -10.177 1.00 81.06 87 ILE A N 1
ATOM 646 C CA . ILE A 1 87 ? -5.379 -6.720 -9.424 1.00 81.06 87 ILE A CA 1
ATOM 647 C C . ILE A 1 87 ? -4.912 -7.201 -8.038 1.00 81.06 87 ILE A C 1
ATOM 649 O O . ILE A 1 87 ? -5.706 -7.226 -7.096 1.00 81.06 87 ILE A O 1
ATOM 653 N N . ILE A 1 88 ? -3.613 -7.480 -7.862 1.00 85.19 88 ILE A N 1
ATOM 654 C CA . ILE A 1 88 ? -3.001 -7.824 -6.564 1.00 85.19 88 ILE A CA 1
ATOM 655 C C . ILE A 1 88 ? -3.218 -6.714 -5.515 1.00 85.19 88 ILE A C 1
ATOM 657 O O . ILE A 1 88 ? -3.192 -6.977 -4.311 1.00 85.19 88 ILE A O 1
ATOM 661 N N . ILE A 1 89 ? -3.521 -5.480 -5.933 1.00 84.12 89 ILE A N 1
ATOM 662 C CA . ILE A 1 89 ? -3.852 -4.394 -5.008 1.00 84.12 89 ILE A CA 1
ATOM 663 C C . ILE A 1 89 ? -5.130 -4.673 -4.197 1.00 84.12 89 ILE A C 1
ATOM 665 O O . ILE A 1 89 ? -5.250 -4.214 -3.065 1.00 84.12 89 ILE A O 1
ATOM 669 N N . ILE A 1 90 ? -6.070 -5.465 -4.719 1.00 85.75 90 ILE A N 1
ATOM 670 C CA . ILE A 1 90 ? -7.353 -5.754 -4.061 1.00 85.75 90 ILE A CA 1
ATOM 671 C C . ILE A 1 90 ? -7.164 -6.559 -2.760 1.00 85.75 90 ILE A C 1
ATOM 673 O O . ILE A 1 90 ? -7.613 -6.096 -1.709 1.00 85.75 90 ILE A O 1
ATOM 677 N N . PRO A 1 91 ? -6.480 -7.724 -2.746 1.00 87.19 91 PRO A N 1
ATOM 678 C CA . PRO A 1 91 ? -6.224 -8.430 -1.491 1.00 87.19 91 PRO A CA 1
ATOM 679 C C . PRO A 1 91 ? -5.347 -7.616 -0.527 1.00 87.19 91 PRO A C 1
ATOM 681 O O . PRO A 1 91 ? -5.565 -7.665 0.685 1.00 87.19 91 PRO A O 1
ATOM 684 N N . ALA A 1 92 ? -4.404 -6.813 -1.037 1.00 86.06 92 ALA A N 1
ATOM 685 C CA . ALA A 1 92 ? -3.576 -5.942 -0.204 1.00 86.06 92 ALA A CA 1
ATOM 686 C C . ALA A 1 92 ? -4.406 -4.857 0.510 1.00 86.06 92 ALA A C 1
ATOM 688 O O . ALA A 1 92 ? -4.287 -4.681 1.725 1.00 86.06 92 ALA A O 1
ATOM 689 N N . THR A 1 93 ? -5.283 -4.159 -0.214 1.00 86.62 93 THR A N 1
ATOM 690 C CA . THR A 1 93 ? -6.171 -3.128 0.354 1.00 86.62 93 THR A CA 1
ATOM 691 C C . THR A 1 93 ? -7.175 -3.734 1.336 1.00 86.62 93 THR A C 1
ATOM 693 O O . THR A 1 93 ? -7.407 -3.159 2.399 1.00 86.62 93 THR A O 1
ATOM 696 N N . ALA A 1 94 ? -7.686 -4.940 1.067 1.00 87.62 94 ALA A N 1
ATOM 697 C CA . ALA A 1 94 ? -8.559 -5.668 1.989 1.00 87.62 94 ALA A CA 1
ATOM 698 C C . ALA A 1 94 ? -7.867 -6.017 3.315 1.00 87.62 94 ALA A C 1
ATOM 700 O O . ALA A 1 94 ? -8.429 -5.793 4.395 1.00 87.62 94 ALA A O 1
ATOM 701 N N . TYR A 1 95 ? -6.630 -6.516 3.258 1.00 91.31 95 TYR A N 1
ATOM 702 C CA . TYR A 1 95 ? -5.841 -6.801 4.455 1.00 91.31 95 TYR A CA 1
ATOM 703 C C . TYR A 1 95 ? -5.593 -5.534 5.287 1.00 91.31 95 TYR A C 1
ATOM 705 O O . TYR A 1 95 ? -5.852 -5.514 6.492 1.00 91.31 95 TYR A O 1
ATOM 713 N N . TRP A 1 96 ? -5.156 -4.443 4.654 1.00 88.88 96 TRP A N 1
ATOM 714 C CA . TRP A 1 96 ? -4.872 -3.194 5.364 1.00 88.88 96 TRP A CA 1
ATOM 715 C C . TRP A 1 96 ? -6.126 -2.539 5.950 1.00 88.88 96 TRP A C 1
ATOM 717 O O . TRP A 1 96 ? -6.102 -2.105 7.104 1.00 88.88 96 TRP A O 1
ATOM 727 N N . ALA A 1 97 ? -7.236 -2.519 5.207 1.00 89.00 97 ALA A N 1
ATOM 728 C CA . ALA A 1 97 ? -8.503 -1.972 5.682 1.00 89.00 97 ALA A CA 1
ATOM 729 C C . ALA A 1 97 ? -9.022 -2.733 6.912 1.00 89.00 97 ALA A C 1
ATOM 731 O O . ALA A 1 97 ? -9.397 -2.126 7.919 1.00 89.00 97 ALA A O 1
ATOM 732 N N . THR A 1 98 ? -9.001 -4.068 6.866 1.00 89.31 98 THR A N 1
ATOM 733 C CA . THR A 1 98 ? -9.461 -4.906 7.985 1.00 89.31 98 THR A CA 1
ATOM 734 C C . THR A 1 98 ? -8.551 -4.788 9.204 1.00 89.31 98 THR A C 1
ATOM 736 O O . THR A 1 98 ? -9.055 -4.627 10.318 1.00 89.31 98 THR A O 1
ATOM 739 N N . ARG A 1 99 ? -7.225 -4.794 9.008 1.00 92.38 99 ARG A N 1
ATOM 740 C CA . ARG A 1 99 ? -6.241 -4.575 10.077 1.00 92.38 99 ARG A CA 1
ATOM 741 C C . ARG A 1 99 ? -6.460 -3.230 10.765 1.00 92.38 99 ARG A C 1
ATOM 743 O O . ARG A 1 99 ? -6.576 -3.191 11.988 1.00 92.38 99 ARG A O 1
ATOM 750 N N . LYS A 1 100 ? -6.549 -2.138 9.999 1.00 91.38 100 LYS A N 1
ATOM 751 C CA . LYS A 1 100 ? -6.689 -0.792 10.569 1.00 91.38 100 LYS A CA 1
ATOM 752 C C . LYS A 1 100 ? -8.007 -0.616 11.310 1.00 91.38 100 LYS A C 1
ATOM 754 O O . LYS A 1 100 ? -8.039 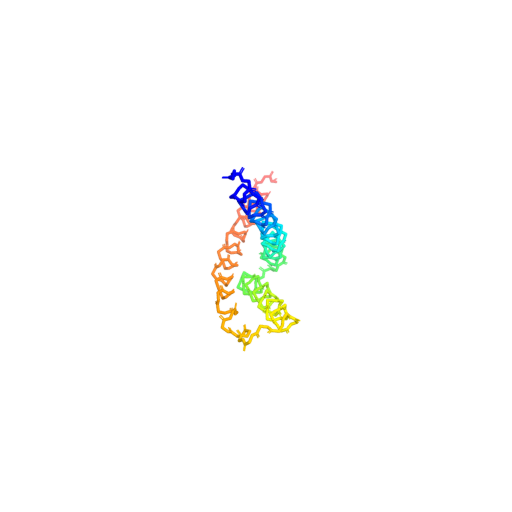-0.002 12.372 1.00 91.38 100 LYS A O 1
ATOM 759 N N . ARG A 1 101 ? -9.093 -1.182 10.776 1.00 87.00 101 ARG A N 1
ATOM 760 C CA . ARG A 1 101 ? -10.407 -1.110 11.418 1.00 87.00 101 ARG A CA 1
ATOM 761 C C . ARG A 1 101 ? -10.420 -1.799 12.780 1.00 87.00 101 ARG A C 1
ATOM 763 O O . ARG A 1 101 ? -11.023 -1.264 13.700 1.00 87.00 101 ARG A O 1
ATOM 770 N N . ARG A 1 102 ? -9.771 -2.961 12.911 1.00 89.31 102 ARG A N 1
ATOM 771 C CA . ARG A 1 102 ? -9.645 -3.660 14.203 1.00 89.31 102 ARG A CA 1
ATOM 772 C C . ARG A 1 102 ? -8.909 -2.791 15.222 1.00 89.31 102 ARG A C 1
ATOM 774 O O . ARG A 1 102 ? -9.478 -2.484 16.256 1.00 89.31 102 ARG A O 1
ATOM 781 N N . GLN A 1 103 ? -7.742 -2.267 14.840 1.00 90.19 103 GLN A N 1
ATOM 782 C CA . GLN A 1 103 ? -6.958 -1.360 15.687 1.00 90.19 103 GLN A CA 1
ATOM 783 C C . GLN A 1 103 ? -7.753 -0.131 16.148 1.00 90.19 103 GLN A C 1
ATOM 785 O O . GLN A 1 103 ? -7.585 0.322 17.272 1.00 90.19 103 GLN A O 1
ATOM 790 N N . TYR A 1 104 ? -8.610 0.422 15.286 1.00 89.06 104 TYR A N 1
ATOM 791 C CA . TYR A 1 104 ? -9.456 1.559 15.643 1.00 89.06 104 TYR A CA 1
ATOM 792 C C . TYR A 1 104 ? -10.470 1.216 16.742 1.00 89.06 104 TYR A C 1
ATOM 794 O O . TYR A 1 104 ? -10.622 2.004 17.669 1.00 89.06 104 TYR A O 1
ATOM 802 N N . TYR A 1 105 ? -11.121 0.050 16.657 1.00 87.62 105 TYR A N 1
ATOM 803 C CA . TYR A 1 105 ? -12.065 -0.398 17.685 1.00 87.62 105 TYR A CA 1
ATOM 804 C C . TYR A 1 105 ? -11.368 -0.701 19.016 1.00 87.62 105 TYR A C 1
ATOM 806 O O . TYR A 1 105 ? -11.846 -0.255 20.057 1.00 87.62 105 TYR A O 1
ATOM 814 N N . ASP A 1 106 ? -10.217 -1.379 18.971 1.00 87.75 106 ASP A N 1
ATOM 815 C CA . ASP A 1 106 ? -9.432 -1.697 20.170 1.00 87.75 106 ASP A CA 1
ATOM 816 C C . ASP A 1 106 ? -9.029 -0.411 20.915 1.00 87.75 106 ASP A C 1
ATOM 818 O O . ASP A 1 106 ? -9.190 -0.299 22.126 1.00 87.75 106 ASP A O 1
ATOM 822 N N . VAL A 1 107 ? -8.553 0.602 20.180 1.00 85.75 107 VAL A N 1
ATOM 823 C CA . VAL A 1 107 ? -8.188 1.903 20.759 1.00 85.75 107 VAL A CA 1
ATOM 824 C C . VAL A 1 107 ? -9.411 2.647 21.292 1.00 85.75 107 VAL A C 1
ATOM 826 O O . VAL A 1 107 ? -9.326 3.229 22.368 1.00 85.75 107 VAL A O 1
ATOM 829 N N . SER A 1 108 ? -10.544 2.636 20.580 1.00 83.94 108 SER A N 1
ATOM 830 C CA . SER A 1 108 ? -11.755 3.307 21.072 1.00 83.94 108 SER A CA 1
ATOM 831 C C . SER A 1 108 ? -12.272 2.700 22.377 1.00 83.94 108 SER A C 1
ATOM 833 O O . SER A 1 108 ? -12.661 3.446 23.265 1.00 83.94 108 SER A O 1
ATOM 835 N N . GLU A 1 109 ? -12.207 1.374 22.528 1.00 87.06 109 GLU A N 1
ATOM 836 C CA . GLU A 1 109 ? -12.640 0.690 23.752 1.00 87.06 109 GLU A CA 1
ATOM 837 C C . GLU A 1 109 ? -11.724 1.005 24.947 1.00 87.06 109 GLU A C 1
ATOM 839 O O . GLU A 1 109 ? -12.192 1.143 26.075 1.00 87.06 109 GLU A O 1
ATOM 844 N N . LEU A 1 110 ? -10.413 1.143 24.714 1.00 87.44 110 LEU A N 1
ATOM 845 C CA . LEU A 1 110 ? -9.460 1.530 25.759 1.00 87.44 110 LEU A CA 1
ATOM 846 C C . LEU A 1 110 ? -9.703 2.953 26.273 1.00 87.44 110 LEU A C 1
ATOM 848 O O . LEU A 1 110 ? -9.565 3.181 27.470 1.00 87.44 110 LEU A O 1
ATOM 852 N N . LEU A 1 111 ? -10.065 3.882 25.384 1.00 87.19 111 LEU A N 1
ATOM 853 C CA . LEU A 1 111 ? -10.372 5.265 25.758 1.00 87.19 111 LEU A CA 1
ATOM 854 C C . LEU A 1 111 ? -11.661 5.354 26.584 1.00 87.19 111 LEU A C 1
ATOM 856 O O . LEU A 1 111 ? -11.686 6.053 27.587 1.00 87.19 111 LEU A O 1
ATOM 860 N N . GLU A 1 112 ? -12.698 4.592 26.222 1.00 88.31 112 GLU A N 1
ATOM 861 C CA . GLU A 1 112 ? -13.942 4.531 27.007 1.00 88.31 112 GLU A CA 1
ATOM 862 C C . GLU A 1 112 ? -13.744 3.924 28.407 1.00 88.31 112 GLU A C 1
ATOM 864 O O . GLU A 1 112 ? -14.512 4.219 29.315 1.00 88.31 112 GLU A O 1
ATOM 869 N N . LYS A 1 113 ? -12.729 3.070 28.599 1.00 85.31 113 LYS A N 1
ATOM 870 C CA . LYS A 1 113 ? -12.398 2.450 29.896 1.00 85.31 113 LYS A CA 1
ATOM 871 C C . LYS A 1 113 ? -11.467 3.291 30.776 1.00 85.31 113 LYS A C 1
ATOM 873 O O . LYS A 1 113 ? -11.252 2.914 31.926 1.00 85.31 113 LYS A O 1
ATOM 878 N N . SER A 1 114 ? -10.850 4.343 30.234 1.00 80.31 114 SER A N 1
ATOM 879 C CA . SER A 1 114 ? -9.915 5.208 30.972 1.00 80.31 114 SER A CA 1
ATOM 880 C C . SER A 1 114 ? -10.565 6.433 31.620 1.00 80.31 114 SER A C 1
ATOM 882 O O . SER A 1 114 ? -9.884 7.112 32.390 1.00 80.31 114 SER A O 1
ATOM 884 N N . ASP A 1 115 ? -11.836 6.691 31.307 1.00 68.81 115 ASP A N 1
ATOM 885 C CA . ASP A 1 115 ? -12.683 7.737 31.898 1.00 68.81 115 ASP A CA 1
ATOM 886 C C . ASP A 1 115 ? -13.507 7.187 33.079 1.00 68.81 115 ASP A C 1
ATOM 888 O O . ASP A 1 115 ? -13.724 7.948 34.052 1.00 68.81 115 ASP A O 1
#

pLDDT: mean 82.5, std 10.42, range [47.94, 93.38]

Secondary structure (DSSP, 8-state):
---SHHHHHHHHHHHHHHHHHHHHHHHHHHHHHHHHHHHHHHHH-SSHHHHHHHHHHHHHHHHHHHHHHHHHHTT-S-HHHHHTGGGGHHHHHHHHHHHHHHHHHHHHHHHHT--

Foldseek 3Di:
DDDPPPVVVVVVVVVVVVVVVVVVVCCCVLVVVLLVLLLCLLQPDPDNVRSLVCQQPVSLVVQLVVQLVVCVVVPPPCSPVVSVVSCVSRVVSNVSSVVSNVVNVVVVVVVVVVD

Radius of gyration: 21.04 Å; chains: 1; bounding box: 64×16×59 Å